Protein AF-A0AAD8XZ89-F1 (afdb_monomer)

Sequence (154 aa):
MDKQSDPETHATLNSYYFMTAIIGDVILDIVTQDGLLALFSFAFVFCWIRLNTGSWFLAFVGFFEIFFSIPVAWFLFTVVFQIKYFSTLNTLALFIVAAIGADDIFIFMDAYKQSQYHLDILTDLETRMSWVYRRTGTAMAITLPPHVPPSCVP

InterPro domains:
  IPR052081 Dispatched hedgehog regulator [PTHR45951] (18-143)
  IPR053958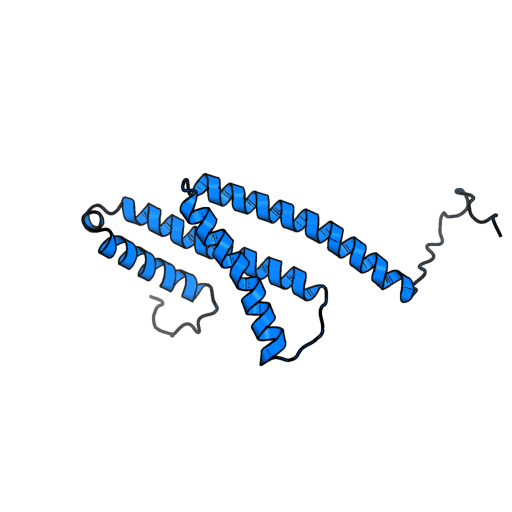 HMGCR/SNAP/NPC1-like, sterol-sensing domain [PF12349] (56-143)

Nearest PDB structures (foldseek):
  7rpk-assembly1_A  TM=8.593E-01  e=1.667E-02  Mus musculus
  8j7w-assembly1_A  TM=3.693E-01  e=1.654E+00  Homo sapiens
  5dzt-assembly1_A  TM=2.036E-01  e=6.249E+00  Enterococcus faecalis

Radius of gyration: 24.59 Å; Cα contacts (8 Å, |Δi|>4): 45; chains: 1; bounding box: 62×54×66 Å

Foldseek 3Di:
DPPPPDPPPPPDDDDDDDDPVVVVVVQVVVLVVVLVVLVVVLVVLLVVLCVVLVDPVLSVVLVVVLVVVVVVVVCCCCPPVVDPDDDSVVSVVSSVSNVLSSVLSSLLSVLLVVLVPPPVQPPDPVSSNVSSCVVSVVVNVVVPPDPDDPDDDD

Mean predicted aligned error: 12.84 Å

Solvent-accessible surface area (backbone atoms only — not comparable to full-atom values): 9412 Å² total; per-residue (Å²): 143,83,82,81,85,63,90,85,77,71,88,82,72,88,81,82,83,88,53,79,81,54,51,58,59,54,50,51,52,51,51,53,55,52,48,51,56,50,51,51,53,50,51,50,52,52,49,50,51,40,66,72,65,73,45,69,70,60,48,51,54,54,51,48,52,55,58,51,47,52,61,54,50,51,47,46,40,53,71,73,66,63,60,83,82,85,52,74,65,54,64,52,49,53,53,53,53,48,50,53,52,52,52,52,54,50,52,45,50,51,43,50,58,56,49,72,74,41,74,90,44,68,88,40,70,67,64,38,51,52,52,35,49,55,55,39,51,54,53,56,52,57,72,47,89,57,85,76,74,94,80,82,79,138

pLDDT: mean 74.43, std 10.96, range [42.62, 88.75]

Organism: NCBI:txid267567

Secondary structure (DSSP, 8-state):
------TTS-SS-------HHHHHHHHHHHHHHHHHHHHHHHHHHHHHHHHHH--HHHHHHHHHHHHHHHHHHHHIIIIIS------THHHHHHHHHHHHHHHHHHHHHHHHHHHTT-GGGTT-HHHHHHHHHHHHHHHHHHHS-----TT---

Structure (mmCIF, N/CA/C/O backbone):
data_AF-A0AAD8XZ89-F1
#
_entry.id   AF-A0AAD8XZ89-F1
#
loop_
_atom_site.group_PDB
_atom_site.id
_atom_site.type_symbol
_atom_site.label_atom_id
_atom_site.label_alt_id
_atom_site.label_comp_id
_atom_site.label_asym_id
_atom_site.label_entity_id
_atom_site.label_seq_id
_atom_site.pdbx_PDB_ins_code
_atom_site.Cartn_x
_atom_site.Cartn_y
_atom_site.Cartn_z
_atom_site.occupancy
_atom_site.B_iso_or_equiv
_atom_site.auth_seq_id
_atom_site.auth_comp_id
_atom_site.auth_asym_id
_atom_site.auth_atom_id
_atom_site.pdbx_PDB_model_num
ATOM 1 N N . MET A 1 1 ? -27.987 26.057 36.668 1.00 45.91 1 MET A N 1
ATOM 2 C CA . MET A 1 1 ? -26.672 25.603 37.179 1.00 45.91 1 MET A CA 1
ATOM 3 C C . MET A 1 1 ? -25.606 26.160 36.233 1.00 45.91 1 MET A C 1
ATOM 5 O O . MET A 1 1 ? -24.827 25.413 35.671 1.00 45.91 1 MET A O 1
ATOM 9 N N . ASP A 1 2 ? -25.605 27.488 36.049 1.00 45.91 2 ASP A N 1
ATOM 10 C CA . ASP A 1 2 ? -25.061 28.170 34.853 1.00 45.91 2 ASP A CA 1
ATOM 11 C C . ASP A 1 2 ? -24.025 29.251 35.201 1.00 45.91 2 ASP A C 1
ATOM 13 O O . ASP A 1 2 ? -23.867 30.230 34.483 1.00 45.91 2 ASP A O 1
ATOM 17 N N . LYS A 1 3 ? -23.352 29.130 36.351 1.00 42.62 3 LYS A N 1
ATOM 18 C CA . LYS A 1 3 ? -22.402 30.151 36.838 1.00 42.62 3 LYS A CA 1
ATOM 19 C C . LYS A 1 3 ? -20.946 29.682 36.893 1.00 42.62 3 LYS A C 1
ATOM 21 O O . LYS A 1 3 ? -20.161 30.235 37.648 1.00 42.62 3 LYS A O 1
ATOM 26 N N . GLN A 1 4 ? -20.583 28.664 36.115 1.00 56.94 4 GLN A N 1
ATOM 27 C CA . GLN A 1 4 ? -19.192 28.190 36.013 1.00 56.94 4 GLN A CA 1
ATOM 28 C C . GLN A 1 4 ? -18.499 28.580 34.700 1.00 56.94 4 GLN A C 1
ATOM 30 O O . GLN A 1 4 ? -17.388 28.134 34.450 1.00 56.94 4 GLN A O 1
ATOM 35 N N . SER A 1 5 ? -19.120 29.424 33.873 1.00 60.94 5 SER A N 1
ATOM 36 C CA . SER A 1 5 ? -18.571 29.880 32.589 1.00 60.94 5 SER A CA 1
ATOM 37 C C . SER A 1 5 ? -17.932 31.276 32.660 1.00 60.94 5 SER A C 1
ATOM 39 O O . SER A 1 5 ? -18.060 32.038 31.705 1.00 60.94 5 SER A O 1
ATOM 41 N N . ASP A 1 6 ? -17.291 31.635 33.780 1.00 50.00 6 ASP A N 1
ATOM 42 C CA . ASP A 1 6 ? -16.534 32.890 33.899 1.00 50.00 6 ASP A CA 1
ATOM 43 C C . ASP A 1 6 ? -15.027 32.635 33.668 1.00 50.00 6 ASP A C 1
ATOM 45 O O . ASP A 1 6 ? -14.413 31.857 34.405 1.00 50.00 6 ASP A O 1
ATOM 49 N N . PRO A 1 7 ? -14.405 33.262 32.650 1.00 58.75 7 PRO A N 1
ATOM 50 C CA . PRO A 1 7 ? -13.065 32.911 32.170 1.00 58.75 7 PRO A CA 1
ATOM 51 C C . PRO A 1 7 ? -11.897 33.385 33.057 1.00 58.75 7 PRO A C 1
ATOM 53 O O . PRO A 1 7 ? -10.756 33.024 32.781 1.00 58.75 7 PRO A O 1
ATOM 56 N N . GLU A 1 8 ? -12.135 34.150 34.129 1.00 56.41 8 GLU A N 1
ATOM 57 C CA . GLU A 1 8 ? -11.054 34.794 34.904 1.00 56.41 8 GLU A CA 1
ATOM 58 C C . GLU A 1 8 ? -10.623 34.064 36.196 1.00 56.41 8 GLU A C 1
ATOM 60 O O . GLU A 1 8 ? -9.703 34.514 36.874 1.00 56.41 8 GLU A O 1
ATOM 65 N N . THR A 1 9 ? -11.216 32.912 36.552 1.00 52.84 9 THR A N 1
ATOM 66 C CA . THR A 1 9 ? -10.913 32.219 37.837 1.00 52.84 9 THR A CA 1
ATOM 67 C C . THR A 1 9 ? -9.988 30.988 37.714 1.00 52.84 9 THR A C 1
ATOM 69 O O . THR A 1 9 ? -9.596 30.393 38.716 1.00 52.84 9 THR A O 1
ATOM 72 N N . HIS A 1 10 ? -9.554 30.596 36.513 1.00 54.41 10 HIS A N 1
ATOM 73 C CA . HIS A 1 10 ? -8.899 29.293 36.288 1.00 54.41 10 HIS A CA 1
ATOM 74 C C . HIS A 1 10 ? -7.372 29.351 36.092 1.00 54.41 10 HIS A C 1
ATOM 76 O O . HIS A 1 10 ? -6.833 28.693 35.207 1.00 54.41 10 HIS A O 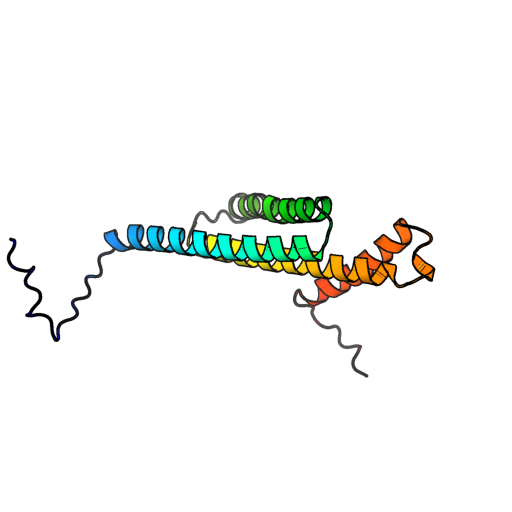1
ATOM 82 N N . ALA A 1 11 ? -6.642 30.097 36.926 1.00 60.78 11 ALA A N 1
ATOM 83 C CA . ALA A 1 11 ? -5.180 30.162 36.808 1.00 60.78 11 ALA A CA 1
ATOM 84 C C . ALA A 1 11 ? -4.431 28.905 37.315 1.00 60.78 11 ALA A C 1
ATOM 86 O O . ALA A 1 11 ? -3.253 28.760 37.003 1.00 60.78 11 ALA A O 1
ATOM 87 N N . THR A 1 12 ? -5.044 27.992 38.088 1.00 61.78 12 THR A N 1
ATOM 88 C CA . THR A 1 12 ? -4.265 26.915 38.754 1.00 61.78 12 THR A CA 1
ATOM 89 C C . THR A 1 12 ? -4.960 25.568 38.992 1.00 61.78 12 THR A C 1
ATOM 91 O O . THR A 1 12 ? -4.346 24.691 39.600 1.00 61.78 12 THR A O 1
ATOM 94 N N . LEU A 1 13 ? -6.188 25.329 38.515 1.00 65.88 13 LEU A N 1
ATOM 95 C CA . LEU A 1 13 ? -6.832 24.014 38.670 1.00 65.88 13 LEU A CA 1
ATOM 96 C C . LEU A 1 13 ? -7.224 23.404 37.328 1.00 65.88 13 LEU A C 1
ATOM 98 O O . LEU A 1 13 ? -8.255 23.727 36.747 1.00 65.88 13 LEU A O 1
ATOM 102 N N . ASN A 1 14 ? -6.379 22.478 36.876 1.00 68.62 14 ASN A N 1
ATOM 103 C CA . ASN A 1 14 ? -6.643 21.599 35.748 1.00 68.62 14 ASN A CA 1
ATOM 104 C C . ASN A 1 14 ? -7.451 20.393 36.261 1.00 68.62 14 ASN A C 1
ATOM 106 O O . ASN A 1 14 ? -6.899 19.487 36.889 1.00 68.62 14 ASN A O 1
ATOM 110 N N . SER A 1 15 ? -8.773 20.410 36.075 1.00 66.81 15 SER A N 1
ATOM 111 C CA . SER A 1 15 ? -9.656 19.310 36.476 1.00 66.81 15 SER A CA 1
ATOM 112 C C . SER A 1 15 ? -9.811 18.313 35.329 1.00 66.81 15 SER A C 1
ATOM 114 O O . SER A 1 15 ? -10.548 18.566 34.376 1.00 66.81 15 SER A O 1
ATOM 116 N N . TYR A 1 16 ? -9.136 17.171 35.426 1.00 69.81 16 TYR A N 1
ATOM 117 C CA . TYR A 1 16 ? -9.265 16.085 34.458 1.00 69.81 16 TYR A CA 1
ATOM 118 C C . TYR A 1 16 ? -10.456 15.194 34.829 1.00 69.81 16 TYR A C 1
ATOM 120 O O . TYR A 1 16 ? -10.406 14.449 35.806 1.00 69.81 16 TYR A O 1
ATOM 128 N N . TYR A 1 17 ? -11.539 15.272 34.054 1.00 69.38 17 TYR A N 1
ATOM 129 C CA . TYR A 1 17 ? -12.674 14.354 34.164 1.00 69.38 17 TYR A CA 1
ATOM 130 C C . TYR A 1 17 ? -12.414 13.121 33.291 1.00 69.38 17 TYR A C 1
ATOM 132 O O . TYR A 1 17 ? -12.399 13.216 32.067 1.00 69.38 17 TYR A O 1
ATOM 140 N N . PHE A 1 18 ? -12.203 11.960 33.917 1.00 68.44 18 PHE A N 1
ATOM 141 C CA . PHE A 1 18 ? -12.000 10.687 33.221 1.00 68.44 18 PHE A CA 1
ATOM 142 C C . PHE A 1 18 ? -13.277 9.847 33.311 1.00 68.44 18 PHE A C 1
ATOM 144 O O . PHE A 1 18 ? -13.559 9.229 34.336 1.00 68.44 18 PHE A O 1
ATOM 151 N N . MET A 1 19 ? -14.077 9.865 32.245 1.00 72.38 19 MET A N 1
ATOM 152 C CA . MET A 1 19 ? -15.351 9.150 32.161 1.00 72.38 19 MET A CA 1
ATOM 153 C C . MET A 1 19 ? -15.278 8.126 31.024 1.00 72.38 19 MET A C 1
ATOM 155 O O . MET A 1 19 ? -15.082 8.497 29.868 1.00 72.38 19 MET A O 1
ATOM 159 N N . THR A 1 20 ? -15.472 6.839 31.327 1.00 74.06 20 THR A N 1
ATOM 160 C CA . THR A 1 20 ? -15.367 5.741 30.343 1.00 74.06 20 THR A CA 1
ATOM 161 C C . THR A 1 20 ? -16.315 5.898 29.149 1.00 74.06 20 THR A C 1
ATOM 163 O O . THR A 1 20 ? -15.974 5.482 28.049 1.00 74.06 20 THR A O 1
ATOM 166 N N . ALA A 1 21 ? -17.469 6.545 29.336 1.00 75.12 21 ALA A N 1
ATOM 167 C CA . ALA A 1 21 ? -18.441 6.779 28.267 1.00 75.12 21 ALA A CA 1
ATOM 168 C C . ALA A 1 21 ? -17.954 7.770 27.188 1.00 75.12 21 ALA A C 1
ATOM 170 O O . ALA A 1 21 ? -18.340 7.633 26.037 1.00 75.12 21 ALA A O 1
ATOM 171 N N . ILE A 1 22 ? -17.085 8.729 27.535 1.00 75.38 22 ILE A N 1
ATOM 172 C CA . ILE A 1 22 ? -16.575 9.763 26.608 1.00 75.38 22 ILE A CA 1
ATOM 173 C C . ILE A 1 22 ? -15.370 9.248 25.803 1.00 75.38 22 ILE A C 1
ATOM 175 O O . ILE A 1 22 ? -15.117 9.689 24.687 1.00 75.38 22 ILE A O 1
ATOM 179 N N . ILE A 1 23 ? -14.638 8.271 26.344 1.00 80.31 23 ILE A N 1
ATOM 180 C CA . ILE A 1 23 ? -13.436 7.705 25.718 1.00 80.31 23 ILE A CA 1
ATOM 181 C C . ILE A 1 23 ? -13.7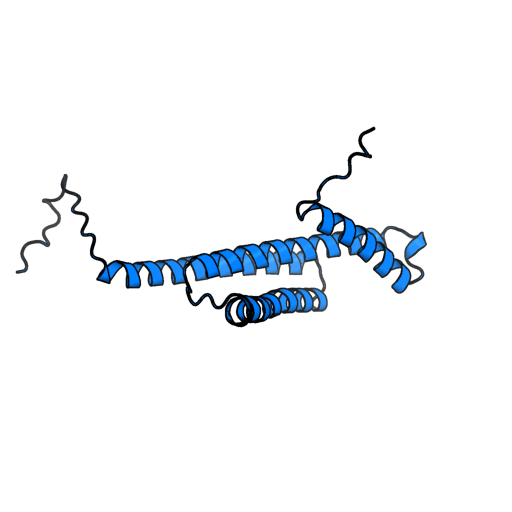31 7.049 24.365 1.00 80.31 23 ILE A C 1
ATOM 183 O O . ILE A 1 23 ? -12.897 7.138 23.471 1.00 80.31 23 ILE A O 1
ATOM 187 N N . GLY A 1 24 ? -14.901 6.425 24.192 1.00 79.00 24 GLY A N 1
ATOM 188 C CA . GLY A 1 24 ? -15.285 5.805 22.920 1.00 79.00 24 GLY A CA 1
ATOM 189 C C . GLY A 1 24 ? -15.415 6.820 21.784 1.00 79.00 24 GLY A C 1
ATOM 190 O O . GLY A 1 24 ? -14.776 6.652 20.748 1.00 79.00 24 GLY A O 1
ATOM 191 N N . ASP A 1 25 ? -16.179 7.892 22.008 1.00 81.31 25 ASP A N 1
ATOM 192 C CA . ASP A 1 25 ? -16.397 8.947 21.010 1.00 81.31 25 ASP A CA 1
ATOM 193 C C . ASP A 1 25 ? -15.104 9.713 20.709 1.00 81.31 25 ASP A C 1
ATOM 195 O O . ASP A 1 25 ? -14.793 9.959 19.547 1.00 81.31 25 ASP A O 1
ATOM 199 N N . VAL A 1 26 ? -14.296 10.007 21.735 1.00 82.44 26 VAL A N 1
ATOM 200 C CA . VAL A 1 26 ? -12.994 10.674 21.562 1.00 82.44 26 VAL A CA 1
ATOM 201 C C . VAL A 1 26 ? -12.011 9.800 20.778 1.00 82.44 26 VAL A C 1
ATOM 203 O O . VAL A 1 26 ? -11.321 10.305 19.898 1.00 82.44 26 VAL A O 1
ATOM 206 N N . ILE A 1 27 ? -11.943 8.489 21.045 1.00 80.88 27 ILE A N 1
ATOM 207 C CA . ILE A 1 27 ? -11.082 7.579 20.271 1.00 80.88 27 ILE A CA 1
ATOM 208 C C . ILE A 1 27 ? -11.541 7.514 18.815 1.00 80.88 27 ILE A C 1
ATOM 210 O O . ILE A 1 27 ? -10.701 7.506 17.920 1.00 80.88 27 ILE A O 1
ATOM 214 N N . LEU A 1 28 ? -12.848 7.455 18.566 1.00 80.38 28 LEU A N 1
ATOM 215 C CA . LEU A 1 28 ? -13.377 7.355 17.209 1.00 80.38 28 LEU A CA 1
ATOM 216 C C . LEU A 1 28 ? -13.080 8.633 16.409 1.00 80.38 28 LEU A C 1
ATOM 218 O O . LEU A 1 28 ? -12.631 8.541 15.267 1.00 80.38 28 LEU A O 1
ATOM 222 N N . ASP A 1 29 ? -13.221 9.801 17.036 1.00 83.31 29 ASP A N 1
ATOM 223 C CA . ASP A 1 29 ? -12.876 11.095 16.440 1.00 83.31 29 ASP A CA 1
ATOM 224 C C . ASP A 1 29 ? -11.375 11.178 16.100 1.00 83.31 29 ASP A C 1
ATOM 226 O O . ASP A 1 29 ? -11.013 11.417 14.944 1.00 83.31 29 ASP A O 1
ATOM 230 N N . ILE A 1 30 ? -10.498 10.815 17.049 1.00 82.31 30 ILE A N 1
ATOM 231 C CA . ILE A 1 30 ? -9.040 10.736 16.835 1.00 82.31 30 ILE A CA 1
ATOM 232 C C . ILE A 1 30 ? -8.704 9.779 15.682 1.00 82.31 30 ILE A C 1
ATOM 234 O O . ILE A 1 30 ? -7.945 10.132 14.782 1.00 82.31 30 ILE A O 1
ATOM 238 N N . VAL A 1 31 ? -9.303 8.583 15.657 1.00 81.38 31 VAL A N 1
ATOM 239 C CA . VAL A 1 31 ? -9.050 7.578 14.611 1.00 81.38 31 VAL A CA 1
ATOM 240 C C . VAL A 1 31 ? -9.458 8.082 13.227 1.00 81.38 31 VAL A C 1
ATOM 242 O O . VAL A 1 31 ? -8.752 7.810 12.255 1.00 81.38 31 VAL A O 1
ATOM 245 N N . THR A 1 32 ? -10.571 8.807 13.103 1.00 80.69 32 THR A N 1
ATOM 246 C CA . THR A 1 32 ? -11.000 9.342 11.800 1.00 80.69 32 THR A CA 1
ATOM 247 C C . THR A 1 32 ? -10.106 10.479 11.318 1.00 80.69 32 THR A C 1
ATOM 249 O O . THR A 1 32 ? -9.739 10.507 10.139 1.00 80.69 32 THR A O 1
ATOM 252 N N . GLN A 1 33 ? -9.703 11.373 12.221 1.00 83.12 33 GLN A N 1
ATOM 253 C CA . GLN A 1 33 ? -8.841 12.501 11.891 1.00 83.12 33 GLN A CA 1
ATOM 254 C C . GLN A 1 33 ? -7.424 12.034 11.521 1.00 83.12 33 GLN A C 1
ATOM 256 O O . GLN A 1 33 ? -6.902 12.421 10.470 1.00 83.12 33 GLN A O 1
ATOM 261 N N . ASP A 1 34 ? -6.837 11.139 12.318 1.00 82.19 34 ASP A N 1
ATOM 262 C CA . ASP A 1 34 ? -5.525 10.547 12.036 1.00 82.19 34 ASP A CA 1
ATOM 263 C C . ASP A 1 34 ? -5.571 9.663 10.786 1.00 82.19 34 ASP A C 1
ATOM 265 O O . ASP A 1 34 ? -4.648 9.684 9.969 1.00 82.19 34 ASP A O 1
ATOM 269 N N . GLY A 1 35 ? -6.674 8.934 10.584 1.00 81.19 35 GLY A N 1
ATOM 270 C CA . GLY A 1 35 ? -6.901 8.122 9.393 1.00 81.19 35 GLY A CA 1
ATOM 271 C C . GLY A 1 35 ? -6.908 8.951 8.107 1.00 81.19 35 GLY A C 1
ATOM 272 O O . GLY A 1 35 ? -6.288 8.551 7.121 1.00 81.19 35 GLY A O 1
ATOM 273 N N . LEU A 1 36 ? -7.547 10.126 8.112 1.00 81.62 36 LEU A N 1
ATOM 274 C CA . LEU A 1 36 ? -7.575 11.023 6.953 1.00 81.62 36 LEU A CA 1
ATOM 275 C C . LEU A 1 36 ? -6.181 11.586 6.633 1.00 81.62 36 LEU A C 1
ATOM 277 O O . LEU A 1 36 ? -5.756 11.570 5.475 1.00 81.62 36 LEU A O 1
ATOM 281 N N . LEU A 1 37 ? -5.458 12.057 7.654 1.00 81.88 37 LEU A N 1
ATOM 282 C CA . LEU A 1 37 ? -4.100 12.590 7.502 1.00 81.88 37 LEU A CA 1
ATOM 283 C C . LEU A 1 37 ? -3.123 11.510 7.012 1.00 81.88 37 LEU A C 1
ATOM 285 O O . LEU A 1 37 ? -2.300 11.764 6.127 1.00 81.88 37 LEU A O 1
ATOM 289 N N . ALA A 1 38 ? -3.250 10.287 7.530 1.00 77.94 38 ALA A N 1
ATOM 290 C CA . ALA A 1 38 ? -2.453 9.143 7.103 1.00 77.94 38 ALA A CA 1
ATOM 291 C C . ALA A 1 38 ? -2.745 8.748 5.648 1.00 77.94 38 ALA A C 1
ATOM 293 O O . ALA A 1 38 ? -1.814 8.514 4.874 1.00 77.94 38 ALA A O 1
ATOM 294 N N . LEU A 1 39 ? -4.019 8.724 5.248 1.00 80.69 39 LEU A N 1
ATOM 295 C CA . LEU A 1 39 ? -4.422 8.402 3.878 1.00 80.69 39 LEU A CA 1
ATOM 296 C C . LEU A 1 39 ? -3.906 9.446 2.881 1.00 80.69 39 LEU A C 1
ATOM 298 O O . LEU A 1 39 ? -3.467 9.093 1.786 1.00 80.69 39 LEU A O 1
ATOM 302 N N . PHE A 1 40 ? -3.879 10.719 3.279 1.00 83.75 40 PHE A N 1
ATOM 303 C CA . PHE A 1 40 ? -3.292 11.788 2.477 1.00 83.75 40 PHE A CA 1
ATOM 304 C C . PHE A 1 40 ? -1.778 11.607 2.281 1.00 83.75 40 PHE A C 1
ATOM 306 O O . PHE A 1 40 ? -1.285 11.724 1.158 1.00 83.75 40 PHE A O 1
ATOM 313 N N . SER A 1 41 ? -1.047 11.254 3.344 1.00 81.69 41 SER A N 1
ATOM 314 C CA . SER A 1 41 ? 0.386 10.930 3.265 1.00 81.69 41 SER A CA 1
ATOM 315 C C . SER A 1 41 ? 0.647 9.749 2.322 1.00 81.69 41 SER A C 1
ATOM 317 O O . SER A 1 41 ? 1.486 9.831 1.422 1.00 81.69 41 SER A O 1
ATOM 319 N N . PHE A 1 42 ? -0.148 8.684 2.446 1.00 75.75 42 PHE A N 1
ATOM 320 C CA . PHE A 1 42 ? -0.065 7.520 1.566 1.00 75.75 42 PHE A CA 1
ATOM 321 C C . PHE A 1 42 ? -0.320 7.867 0.101 1.00 75.75 42 PHE A C 1
ATOM 323 O O . PHE A 1 42 ? 0.437 7.452 -0.775 1.00 75.75 42 PHE A O 1
ATOM 330 N N . ALA A 1 43 ? -1.358 8.657 -0.176 1.00 80.56 43 ALA A N 1
ATOM 331 C CA . ALA A 1 43 ? -1.675 9.097 -1.529 1.00 80.56 43 ALA A CA 1
ATOM 332 C C . ALA A 1 43 ? -0.554 9.960 -2.128 1.00 80.56 43 ALA A C 1
ATOM 334 O O . ALA A 1 43 ? -0.254 9.842 -3.318 1.00 80.56 43 ALA A O 1
ATOM 335 N N . PHE A 1 44 ? 0.095 10.796 -1.314 1.00 82.31 44 PHE A N 1
ATOM 336 C CA . PHE A 1 44 ? 1.227 11.608 -1.746 1.00 82.31 44 PHE A CA 1
ATOM 337 C C . PHE A 1 44 ? 2.437 10.744 -2.123 1.00 82.31 44 PHE A C 1
ATOM 339 O O . PHE A 1 44 ? 2.981 10.907 -3.219 1.00 82.31 44 PHE A O 1
ATOM 346 N N . VAL A 1 45 ? 2.807 9.777 -1.275 1.00 77.75 45 VAL A N 1
ATOM 347 C CA . VAL A 1 45 ? 3.880 8.814 -1.578 1.00 77.75 45 VAL A CA 1
ATOM 348 C C . VAL A 1 45 ? 3.527 8.005 -2.822 1.00 77.75 45 VAL A C 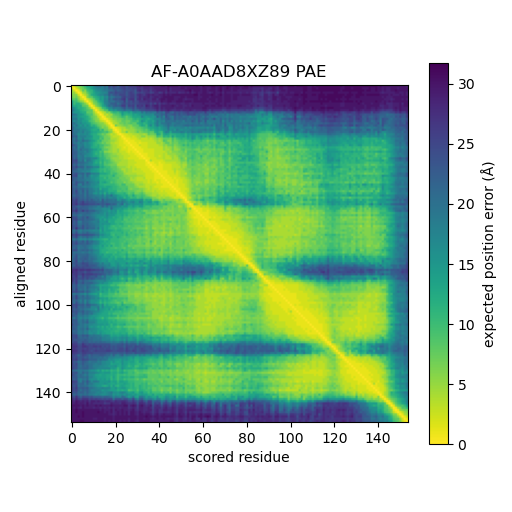1
ATOM 350 O O . VAL A 1 45 ? 4.337 7.937 -3.740 1.00 77.75 45 VAL A O 1
ATOM 353 N N . PHE A 1 46 ? 2.302 7.481 -2.918 1.00 72.38 46 PHE A N 1
ATOM 354 C CA . PHE A 1 46 ? 1.814 6.743 -4.086 1.00 72.38 46 PHE A CA 1
ATOM 355 C C . PHE A 1 46 ? 1.915 7.565 -5.381 1.00 72.38 46 PHE A C 1
ATOM 357 O O . PHE A 1 46 ? 2.393 7.085 -6.413 1.00 72.38 46 PHE A O 1
ATOM 364 N N . CYS A 1 47 ? 1.522 8.839 -5.326 1.00 75.62 47 CYS A N 1
ATOM 365 C CA . CYS A 1 47 ? 1.658 9.765 -6.444 1.00 75.62 47 CYS A CA 1
ATOM 366 C C . CYS A 1 47 ? 3.134 9.989 -6.815 1.00 75.62 47 CYS A C 1
ATOM 368 O O . CYS A 1 47 ? 3.471 10.015 -8.000 1.00 75.62 47 CYS A O 1
ATOM 370 N N . TRP A 1 48 ? 4.028 10.067 -5.827 1.00 74.81 48 TRP A N 1
ATOM 371 C CA . TRP A 1 48 ? 5.472 10.149 -6.047 1.00 74.81 48 TRP A CA 1
ATOM 372 C C . TRP A 1 48 ? 6.036 8.885 -6.721 1.00 74.81 48 TRP A C 1
ATOM 374 O O . TRP A 1 48 ? 6.781 8.999 -7.697 1.00 74.81 48 TRP A O 1
ATOM 384 N N . ILE A 1 49 ? 5.614 7.682 -6.298 1.00 69.38 49 ILE A N 1
ATOM 385 C CA . ILE A 1 49 ? 5.966 6.404 -6.958 1.00 69.38 49 ILE A CA 1
ATOM 386 C C . ILE A 1 49 ? 5.519 6.421 -8.416 1.00 69.38 49 ILE A C 1
ATOM 388 O O . ILE A 1 49 ? 6.275 6.048 -9.315 1.00 69.38 49 ILE A O 1
ATOM 392 N N . ARG A 1 50 ? 4.285 6.874 -8.658 1.00 70.06 50 ARG A N 1
ATOM 393 C CA . ARG A 1 50 ? 3.688 6.969 -9.991 1.00 70.06 50 ARG A CA 1
ATOM 394 C C . ARG A 1 50 ? 4.483 7.919 -10.887 1.00 70.06 50 ARG A C 1
ATOM 396 O O . ARG A 1 50 ? 4.773 7.561 -12.030 1.00 70.06 50 ARG A O 1
ATOM 403 N N . LEU A 1 51 ? 4.864 9.091 -10.377 1.00 70.75 51 LEU A N 1
ATOM 404 C CA . LEU A 1 51 ? 5.714 10.039 -11.104 1.00 70.75 51 LEU A CA 1
ATOM 405 C C . LEU A 1 51 ? 7.093 9.441 -11.410 1.00 70.75 51 LEU A C 1
ATOM 407 O O . LEU A 1 51 ? 7.592 9.617 -12.518 1.00 70.75 51 LEU A O 1
ATOM 411 N N . ASN A 1 52 ? 7.677 8.685 -10.477 1.00 66.69 52 ASN A N 1
ATOM 412 C CA . ASN A 1 52 ? 8.986 8.070 -10.676 1.00 66.69 52 ASN A CA 1
ATOM 413 C C . ASN A 1 52 ? 8.931 6.852 -11.625 1.00 66.69 52 ASN A C 1
ATOM 415 O O . ASN A 1 52 ? 9.852 6.627 -12.403 1.00 66.69 52 ASN A O 1
ATOM 419 N N . THR A 1 53 ? 7.855 6.064 -11.612 1.00 68.88 53 THR A N 1
ATOM 420 C CA . THR A 1 53 ? 7.699 4.830 -12.410 1.00 68.88 53 THR A CA 1
ATOM 421 C C . THR A 1 53 ? 7.330 5.104 -13.871 1.00 68.88 53 THR A C 1
ATOM 423 O O . THR A 1 53 ? 7.738 4.352 -14.755 1.00 68.88 53 THR A O 1
ATOM 426 N N . GLY A 1 54 ? 6.583 6.177 -14.153 1.00 68.62 54 GLY A N 1
ATOM 427 C CA . GLY A 1 54 ? 6.253 6.609 -15.519 1.00 68.62 54 GLY A CA 1
ATOM 428 C C . GLY A 1 54 ? 5.229 5.739 -16.270 1.00 68.62 54 GLY A C 1
ATOM 429 O O . GLY A 1 54 ? 4.849 6.088 -17.384 1.00 68.62 54 GLY A O 1
ATOM 430 N N . SER A 1 55 ? 4.740 4.642 -15.675 1.00 73.88 55 SER A N 1
ATOM 431 C CA . SER A 1 55 ? 3.733 3.746 -16.265 1.00 73.88 55 SER A CA 1
ATOM 432 C C . SER A 1 55 ? 2.501 3.607 -15.369 1.00 73.88 55 SER A C 1
ATOM 434 O O . SER A 1 55 ? 2.600 3.220 -14.206 1.00 73.88 55 SER A O 1
ATOM 436 N N . TRP A 1 56 ? 1.321 3.889 -15.931 1.00 70.00 56 TRP A N 1
ATOM 437 C CA . TRP A 1 56 ? 0.034 3.770 -15.236 1.00 70.00 56 TRP A CA 1
ATOM 438 C C . TRP A 1 56 ? -0.355 2.322 -14.938 1.00 70.00 56 TRP A C 1
ATOM 440 O O . TRP A 1 56 ? -0.945 2.057 -13.896 1.00 70.00 56 TRP A O 1
ATOM 450 N N . PHE A 1 57 ? -0.011 1.384 -15.825 1.00 77.31 57 PHE A N 1
ATOM 451 C CA . PHE A 1 57 ? -0.368 -0.025 -15.656 1.00 77.31 57 PHE A CA 1
ATOM 452 C C . PHE A 1 57 ? 0.251 -0.612 -14.384 1.00 77.31 57 PHE A C 1
ATOM 454 O O . PHE A 1 57 ? -0.437 -1.255 -13.598 1.00 77.31 57 PHE A O 1
ATOM 461 N N . LEU A 1 58 ? 1.527 -0.315 -14.135 1.00 74.88 58 LEU A N 1
ATOM 462 C CA . LEU A 1 58 ? 2.215 -0.817 -12.951 1.00 74.88 58 LEU A CA 1
ATOM 463 C C . LEU A 1 58 ? 1.714 -0.192 -11.650 1.00 74.88 58 LEU A C 1
ATOM 465 O O . LEU A 1 58 ? 1.615 -0.883 -10.642 1.00 74.88 58 LEU A O 1
ATOM 469 N N . ALA A 1 59 ? 1.345 1.091 -11.684 1.00 76.06 59 ALA A N 1
ATOM 470 C CA . ALA A 1 59 ? 0.725 1.747 -10.540 1.00 76.06 59 ALA A CA 1
ATOM 471 C C . ALA A 1 59 ? -0.619 1.088 -10.177 1.00 76.06 59 ALA A C 1
ATOM 473 O O . ALA A 1 59 ? -0.894 0.870 -9.000 1.00 76.06 59 ALA A O 1
ATOM 474 N N . PHE A 1 60 ? -1.433 0.715 -11.173 1.00 81.12 60 PHE A N 1
ATOM 475 C CA . PHE A 1 60 ? -2.676 -0.021 -10.927 1.00 81.12 60 PHE A CA 1
ATOM 476 C C . PHE A 1 60 ? -2.422 -1.407 -10.336 1.00 81.12 60 PHE A C 1
ATOM 478 O O . PHE A 1 60 ? -3.090 -1.766 -9.372 1.00 81.12 60 PHE A O 1
ATOM 485 N N . VAL A 1 61 ? -1.457 -2.168 -10.863 1.00 82.44 61 VAL A N 1
ATOM 486 C CA . VAL A 1 61 ? -1.114 -3.498 -10.326 1.00 82.44 61 VAL A CA 1
ATOM 487 C C . VAL A 1 61 ? -0.687 -3.410 -8.857 1.00 82.44 61 VAL A C 1
ATOM 489 O O . VAL A 1 61 ? -1.221 -4.153 -8.038 1.00 82.44 61 VAL A O 1
ATOM 492 N N . GLY A 1 62 ? 0.176 -2.455 -8.502 1.00 77.25 62 GLY A N 1
ATOM 493 C CA . GLY A 1 62 ? 0.586 -2.240 -7.109 1.00 77.25 62 GLY A CA 1
ATOM 494 C C . GLY A 1 62 ? -0.555 -1.774 -6.196 1.00 77.25 62 GLY A C 1
ATOM 495 O O . GLY A 1 62 ? -0.663 -2.197 -5.048 1.00 77.25 62 GLY A O 1
ATOM 496 N N . PHE A 1 63 ? -1.474 -0.950 -6.710 1.00 79.44 63 PHE A N 1
ATOM 497 C CA . PHE A 1 63 ? -2.675 -0.575 -5.960 1.00 79.44 63 PHE A CA 1
ATOM 498 C C . PHE A 1 63 ? -3.592 -1.780 -5.707 1.00 79.44 63 PHE A C 1
ATOM 500 O O . PHE A 1 63 ? -4.113 -1.940 -4.604 1.00 79.44 63 PHE A O 1
ATOM 507 N N . PHE A 1 64 ? -3.769 -2.651 -6.707 1.00 84.75 64 PHE A N 1
ATOM 508 C CA . PHE A 1 64 ? -4.535 -3.887 -6.552 1.00 84.75 64 PHE A CA 1
ATOM 509 C C . PHE A 1 64 ? -3.887 -4.846 -5.554 1.00 84.75 64 PHE A C 1
ATOM 511 O O . PHE A 1 64 ? -4.611 -5.460 -4.778 1.00 84.75 64 PHE A O 1
ATOM 518 N N . GLU A 1 65 ? -2.560 -4.951 -5.531 1.00 84.50 65 GLU A N 1
ATOM 519 C CA . GLU A 1 65 ? -1.830 -5.763 -4.552 1.00 84.50 65 GLU A CA 1
ATOM 520 C C . GLU A 1 65 ? -2.149 -5.339 -3.110 1.00 84.50 65 GLU A C 1
ATOM 522 O O . GLU A 1 65 ? -2.602 -6.157 -2.304 1.00 84.50 65 GLU A O 1
ATOM 527 N N . ILE A 1 66 ? -2.016 -4.043 -2.805 1.00 81.81 66 ILE A N 1
ATOM 528 C CA . ILE A 1 66 ? -2.345 -3.501 -1.478 1.00 81.81 66 ILE A CA 1
ATOM 529 C C . ILE A 1 66 ? -3.837 -3.703 -1.176 1.00 81.81 66 ILE A C 1
ATOM 531 O O . ILE A 1 66 ? -4.200 -4.129 -0.078 1.00 81.81 66 ILE A O 1
ATOM 535 N N . PHE A 1 67 ? -4.712 -3.451 -2.154 1.00 84.81 67 PHE A N 1
ATOM 536 C CA . PHE A 1 67 ? -6.157 -3.595 -1.985 1.00 84.81 67 PHE A CA 1
ATOM 537 C C . PHE A 1 67 ? -6.580 -5.040 -1.696 1.00 84.81 67 PHE A C 1
ATOM 539 O O . PHE A 1 67 ? -7.450 -5.251 -0.854 1.00 84.81 67 PHE A O 1
ATOM 546 N N . PHE A 1 68 ? -5.963 -6.034 -2.343 1.00 84.81 68 PHE A N 1
ATOM 547 C CA . PHE A 1 68 ? -6.234 -7.455 -2.099 1.00 84.81 68 PHE A CA 1
ATOM 548 C C . PHE A 1 68 ? -5.623 -7.972 -0.791 1.00 84.81 68 PHE A C 1
ATOM 550 O O . PHE A 1 68 ? -6.156 -8.924 -0.218 1.00 84.81 68 PHE A O 1
ATOM 557 N N . SER A 1 69 ? -4.579 -7.329 -0.265 1.00 83.38 69 SER A N 1
ATOM 558 C CA . SER A 1 69 ? -4.009 -7.683 1.040 1.00 83.38 69 SER A CA 1
ATOM 559 C C . SER A 1 69 ? -5.021 -7.511 2.186 1.00 83.38 69 SER A C 1
ATOM 561 O O . SER A 1 69 ? -5.103 -8.353 3.078 1.00 83.38 69 SER A O 1
ATOM 563 N N . ILE A 1 70 ? -5.885 -6.489 2.120 1.00 81.75 70 ILE A N 1
ATOM 564 C CA . ILE A 1 70 ? -6.906 -6.194 3.145 1.00 81.75 70 ILE A CA 1
ATOM 565 C C . ILE A 1 70 ? -7.938 -7.329 3.322 1.00 81.75 70 ILE A C 1
ATOM 567 O O . ILE A 1 70 ? -8.086 -7.824 4.444 1.00 81.75 70 ILE A O 1
ATOM 571 N N . PRO A 1 71 ? -8.669 -7.780 2.279 1.00 83.38 71 PRO A N 1
ATOM 572 C CA . PRO A 1 71 ? -9.636 -8.864 2.415 1.00 83.38 71 PRO A CA 1
ATOM 573 C C . PRO A 1 71 ? -8.964 -10.200 2.740 1.00 83.38 71 PRO A C 1
ATOM 575 O O . PRO A 1 71 ? -9.541 -10.993 3.481 1.00 83.38 71 PRO A O 1
ATOM 578 N N . VAL A 1 72 ? -7.745 -10.446 2.243 1.00 85.19 72 VAL A N 1
ATOM 579 C CA . VAL A 1 72 ? -6.982 -11.658 2.575 1.00 85.19 72 VAL A CA 1
ATOM 580 C C . VAL A 1 72 ? -6.602 -11.665 4.057 1.00 85.19 72 VAL A C 1
ATOM 582 O O . VAL A 1 72 ? -6.836 -12.662 4.742 1.00 85.19 72 VAL A O 1
ATOM 585 N N . ALA A 1 73 ? -6.099 -10.547 4.586 1.00 82.06 73 ALA A N 1
ATOM 586 C CA . ALA A 1 73 ? -5.802 -10.400 6.007 1.00 82.06 73 ALA A CA 1
ATOM 587 C C . ALA A 1 73 ? -7.070 -10.572 6.853 1.00 82.06 73 ALA A C 1
ATOM 589 O O . ALA A 1 73 ? -7.077 -11.366 7.794 1.00 82.06 73 ALA A O 1
ATOM 590 N N . TRP A 1 74 ? -8.172 -9.907 6.486 1.00 79.94 74 TRP A N 1
ATOM 591 C CA . TRP A 1 74 ? -9.460 -10.058 7.170 1.00 79.94 74 TRP A CA 1
ATOM 592 C C . TRP A 1 74 ? -9.915 -11.519 7.205 1.00 79.94 74 TRP A C 1
ATOM 594 O O . TRP A 1 74 ? -10.333 -12.020 8.254 1.00 79.94 74 TRP A O 1
ATOM 604 N N . PHE A 1 75 ? -9.836 -12.216 6.072 1.00 83.50 75 PHE A N 1
ATOM 605 C CA . PHE A 1 75 ? -10.213 -13.621 5.973 1.00 83.50 75 PHE A CA 1
ATOM 606 C C . PHE A 1 75 ? -9.367 -14.490 6.909 1.00 83.50 75 PHE A C 1
ATOM 608 O O . PHE A 1 75 ? -9.918 -15.280 7.671 1.00 83.50 75 PHE A O 1
ATOM 615 N N . LEU A 1 76 ? -8.048 -14.296 6.938 1.00 82.94 76 LEU A N 1
ATOM 616 C CA . LEU A 1 76 ? -7.162 -15.035 7.842 1.00 82.94 76 LEU A CA 1
ATOM 617 C C . LEU A 1 76 ? -7.464 -14.740 9.318 1.00 82.94 76 LEU A C 1
ATOM 619 O O . LEU A 1 76 ? -7.584 -15.669 10.120 1.00 82.94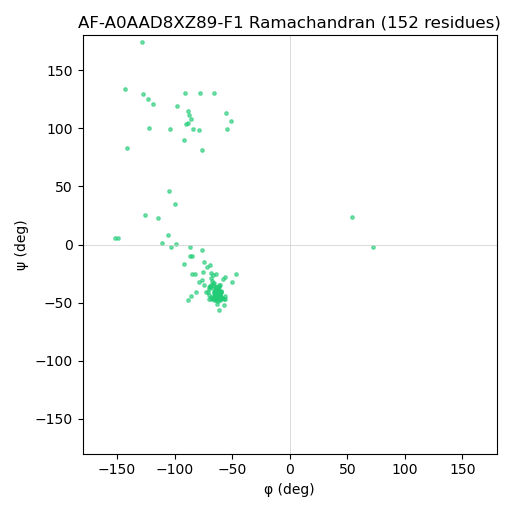 76 LEU A O 1
ATOM 623 N N . PHE A 1 77 ? -7.656 -13.474 9.687 1.00 78.00 77 PHE A N 1
ATOM 624 C CA . PHE A 1 77 ? -7.960 -13.097 11.070 1.00 78.00 77 PHE A CA 1
ATOM 625 C C . PHE A 1 77 ? -9.297 -13.662 11.557 1.00 78.00 77 PHE A C 1
ATOM 627 O O . PHE A 1 77 ? -9.393 -14.160 12.682 1.00 78.00 77 PHE A O 1
ATOM 634 N N . THR A 1 78 ? -10.327 -13.615 10.713 1.00 77.06 78 THR A N 1
ATOM 635 C CA . THR A 1 78 ? -11.677 -14.053 11.091 1.00 77.06 78 THR A CA 1
ATOM 636 C C . THR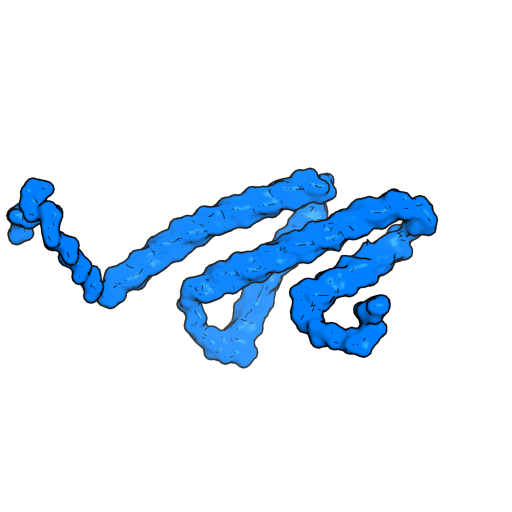 A 1 78 ? -11.860 -15.565 11.006 1.00 77.06 78 THR A C 1
ATOM 638 O O . THR A 1 78 ? -12.460 -16.153 11.909 1.00 77.06 78 THR A O 1
ATOM 641 N N . VAL A 1 79 ? -11.331 -16.217 9.969 1.00 80.69 79 VAL A N 1
ATOM 642 C CA . VAL A 1 79 ? -11.533 -17.655 9.737 1.00 80.69 79 VAL A CA 1
ATOM 643 C C . VAL A 1 79 ? -10.518 -18.505 10.493 1.00 80.69 79 VAL A C 1
ATOM 645 O O . VAL A 1 79 ? -10.912 -19.490 11.110 1.00 80.69 79 VAL A O 1
ATOM 648 N N . VAL A 1 80 ? -9.234 -18.132 10.483 1.00 80.56 80 VAL A N 1
ATOM 649 C CA . VAL A 1 80 ? -8.166 -18.962 11.070 1.00 80.56 80 VAL A CA 1
ATOM 650 C C . VAL A 1 80 ? -7.968 -18.650 12.550 1.00 80.56 80 VAL A C 1
ATOM 652 O O . VAL A 1 80 ? -7.923 -19.565 13.368 1.00 80.56 80 VAL A O 1
ATOM 655 N N . PHE A 1 81 ? -7.872 -17.368 12.909 1.00 76.75 81 PHE A N 1
ATOM 656 C CA . PHE A 1 81 ? -7.548 -16.965 14.282 1.00 76.75 81 PHE A CA 1
ATOM 657 C C . PHE A 1 81 ? -8.779 -16.745 15.177 1.00 76.75 81 PHE A C 1
ATOM 659 O O . PHE A 1 81 ? -8.634 -16.755 16.395 1.00 76.75 81 PHE A O 1
ATOM 666 N N . GLN A 1 82 ? -9.988 -16.586 14.612 1.00 76.56 82 GLN A N 1
ATOM 667 C CA . GLN A 1 82 ? -11.250 -16.373 15.355 1.00 76.56 82 GLN A CA 1
ATOM 668 C C . GLN A 1 82 ? -11.201 -15.190 16.352 1.00 76.56 82 GLN A C 1
ATOM 670 O O . GLN A 1 82 ? -11.977 -15.127 17.309 1.00 76.56 82 GLN A O 1
ATOM 675 N N . ILE A 1 83 ? -10.313 -14.214 16.135 1.00 69.50 83 ILE A N 1
ATOM 676 C CA . ILE A 1 83 ? -10.164 -13.050 17.017 1.00 69.50 83 ILE A CA 1
ATOM 677 C C . ILE A 1 83 ? -11.137 -11.955 16.557 1.00 69.50 83 ILE A C 1
ATOM 679 O O . ILE A 1 83 ? -11.002 -11.402 15.470 1.00 69.50 83 ILE A O 1
ATOM 683 N N . LYS A 1 84 ? -12.126 -11.626 17.400 1.00 59.53 84 LYS A N 1
ATOM 684 C CA . LYS A 1 84 ? -13.160 -10.597 17.138 1.00 59.53 84 LYS A CA 1
ATOM 685 C C . LYS A 1 84 ? -12.767 -9.165 17.530 1.00 59.53 84 LYS A C 1
ATOM 687 O O . LYS A 1 84 ? -13.562 -8.248 17.337 1.00 59.53 84 LYS A O 1
ATOM 692 N N . TYR A 1 85 ? -11.584 -8.953 18.103 1.00 53.84 85 TYR A N 1
ATOM 693 C CA . TYR A 1 85 ? -11.175 -7.634 18.588 1.00 53.84 85 TYR A CA 1
ATOM 694 C C . TYR A 1 85 ? -10.702 -6.733 17.438 1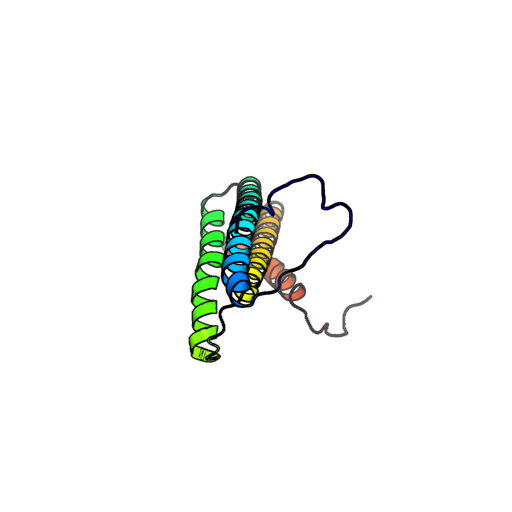.00 53.84 85 TYR A C 1
ATOM 696 O O . TYR A 1 85 ? -9.555 -6.801 17.007 1.00 53.84 85 TYR A O 1
ATOM 704 N N . PHE A 1 86 ? -11.600 -5.861 16.974 1.00 55.94 86 PHE A N 1
ATOM 705 C CA . PHE A 1 86 ? -11.296 -4.726 16.101 1.00 55.94 86 PHE A CA 1
ATOM 706 C C . PHE A 1 86 ? -10.946 -3.510 16.965 1.00 55.94 86 PHE A C 1
ATOM 708 O O . PHE A 1 86 ? -11.819 -2.907 17.581 1.00 55.94 86 PHE A O 1
ATOM 715 N N . SER A 1 87 ? -9.661 -3.176 17.038 1.00 60.41 87 SER A N 1
ATOM 716 C CA . SER A 1 87 ? -9.142 -2.008 17.761 1.00 60.41 87 SER A CA 1
ATOM 717 C C . SER A 1 87 ? -8.231 -1.186 16.840 1.00 60.41 87 SER A C 1
ATOM 719 O O . SER A 1 87 ? -7.917 -1.626 15.733 1.00 60.41 87 SER A O 1
ATOM 721 N N . THR A 1 88 ? -7.765 -0.023 17.302 1.00 59.75 88 THR A N 1
ATOM 722 C CA . THR A 1 88 ? -6.833 0.904 16.624 1.00 59.75 88 THR A CA 1
ATOM 723 C C . THR A 1 88 ? -5.602 0.212 16.013 1.00 59.75 88 THR A C 1
ATOM 725 O O . THR A 1 88 ? -5.057 0.673 15.013 1.00 59.75 88 THR A O 1
ATOM 728 N N . LEU A 1 89 ? -5.203 -0.947 16.554 1.00 62.25 89 LEU A N 1
ATOM 729 C CA . LEU A 1 89 ? -4.143 -1.805 16.010 1.00 62.25 89 LEU A CA 1
ATOM 730 C C . LEU A 1 89 ? -4.378 -2.231 14.552 1.00 62.25 89 LEU A C 1
ATOM 732 O O . LEU A 1 89 ? -3.409 -2.455 13.835 1.00 62.25 89 LEU A O 1
ATOM 736 N N . ASN A 1 90 ? -5.629 -2.318 14.091 1.00 73.69 90 ASN A N 1
ATOM 737 C CA . ASN A 1 90 ? -5.928 -2.699 12.711 1.00 73.69 90 ASN A CA 1
ATOM 738 C C . ASN A 1 90 ? -5.585 -1.565 11.728 1.00 73.69 90 ASN A C 1
ATOM 740 O O . ASN A 1 90 ? -4.961 -1.802 10.699 1.00 73.69 90 ASN A O 1
ATOM 744 N N . THR A 1 91 ? -5.880 -0.311 12.087 1.00 71.75 91 THR A N 1
ATOM 745 C CA . THR A 1 91 ? -5.478 0.862 11.291 1.00 71.75 91 THR A CA 1
ATOM 746 C C . THR A 1 91 ? -3.955 0.978 11.205 1.00 71.75 91 THR A C 1
ATOM 748 O O . THR A 1 91 ? -3.414 1.226 10.128 1.00 71.75 91 THR A O 1
ATOM 751 N N . LEU A 1 92 ? -3.248 0.725 12.313 1.00 77.31 92 LEU A N 1
ATOM 752 C CA . LEU A 1 92 ? -1.783 0.692 12.329 1.00 77.31 92 LEU A CA 1
ATOM 753 C C . LEU A 1 92 ? -1.229 -0.450 11.459 1.00 77.31 92 LEU A C 1
ATOM 755 O O . LEU A 1 92 ? -0.287 -0.246 10.699 1.00 77.31 92 LEU A O 1
ATOM 759 N N . ALA A 1 93 ? -1.821 -1.643 11.536 1.00 79.06 93 ALA A N 1
ATOM 760 C CA . ALA A 1 93 ? -1.406 -2.785 10.727 1.00 79.06 93 ALA A CA 1
ATOM 761 C C . ALA A 1 93 ? -1.587 -2.521 9.224 1.00 79.06 93 ALA A C 1
ATOM 763 O O . ALA A 1 93 ? -0.686 -2.819 8.442 1.00 79.06 93 ALA A O 1
ATOM 764 N N . LEU A 1 94 ? -2.703 -1.903 8.822 1.00 77.00 94 LEU A N 1
ATOM 765 C CA . LEU A 1 94 ? -2.932 -1.486 7.435 1.00 77.00 94 LEU A CA 1
ATOM 766 C C . LEU A 1 94 ? -1.863 -0.498 6.951 1.00 77.00 94 LEU A C 1
ATOM 768 O O . LEU A 1 94 ? -1.376 -0.628 5.830 1.00 77.00 94 LEU A O 1
ATOM 772 N N . PHE A 1 95 ? -1.458 0.443 7.808 1.00 77.75 95 PHE A N 1
ATOM 773 C CA . PHE A 1 95 ? -0.386 1.392 7.506 1.00 77.75 95 PHE A CA 1
ATOM 774 C C . PHE A 1 95 ? 0.956 0.679 7.277 1.00 77.75 95 PHE A C 1
ATOM 776 O O . PHE A 1 95 ? 1.648 0.960 6.302 1.00 77.75 95 PHE A O 1
ATOM 783 N N . ILE A 1 96 ? 1.304 -0.282 8.139 1.00 83.56 96 ILE A N 1
ATOM 784 C CA . ILE A 1 96 ? 2.553 -1.051 8.022 1.00 83.56 96 ILE A CA 1
ATOM 785 C C . ILE A 1 96 ? 2.566 -1.887 6.738 1.00 83.56 96 ILE A C 1
ATOM 787 O O . ILE A 1 96 ? 3.546 -1.861 5.997 1.00 83.56 96 ILE A O 1
ATOM 791 N N . VAL A 1 97 ? 1.480 -2.606 6.450 1.00 82.88 97 VAL A N 1
ATOM 792 C CA . VAL A 1 97 ? 1.388 -3.466 5.259 1.00 82.88 97 VAL A CA 1
ATOM 793 C C . VAL A 1 97 ? 1.497 -2.646 3.977 1.00 82.88 97 VAL A C 1
ATOM 795 O O . VAL A 1 97 ? 2.226 -3.028 3.063 1.00 82.88 97 VAL A O 1
ATOM 798 N N . ALA A 1 98 ? 0.816 -1.502 3.911 1.00 78.75 98 ALA A N 1
ATOM 799 C CA . ALA A 1 98 ? 0.892 -0.631 2.747 1.00 78.75 98 ALA A CA 1
ATOM 800 C C . ALA A 1 98 ? 2.287 0.007 2.578 1.00 78.75 98 ALA A C 1
ATOM 802 O O . ALA A 1 98 ? 2.713 0.215 1.444 1.00 78.75 98 ALA A O 1
ATOM 803 N N . ALA A 1 99 ? 3.015 0.276 3.671 1.00 80.12 99 ALA A N 1
ATOM 804 C CA . ALA A 1 99 ? 4.382 0.797 3.613 1.00 80.12 99 ALA A CA 1
ATOM 805 C C . ALA A 1 99 ? 5.358 -0.245 3.040 1.00 80.12 99 ALA A C 1
ATOM 807 O O . ALA A 1 99 ? 6.099 0.064 2.113 1.00 80.12 99 ALA A O 1
ATOM 808 N N . ILE A 1 100 ? 5.283 -1.493 3.515 1.00 85.00 100 ILE A N 1
ATOM 809 C CA . ILE A 1 100 ? 6.123 -2.594 3.013 1.00 85.00 100 ILE A CA 1
ATOM 810 C C . ILE A 1 100 ? 5.820 -2.882 1.534 1.00 85.00 100 ILE A C 1
ATOM 812 O O . ILE A 1 100 ? 6.738 -2.977 0.726 1.00 85.00 100 ILE A O 1
ATOM 816 N N . GLY A 1 101 ? 4.538 -2.943 1.151 1.00 82.12 101 GLY A N 1
ATOM 817 C CA . GLY A 1 101 ? 4.161 -3.181 -0.247 1.00 82.12 101 GLY A CA 1
ATOM 818 C C . GLY A 1 101 ? 4.644 -2.076 -1.196 1.00 82.12 101 GLY A C 1
ATOM 819 O O . GLY A 1 101 ? 5.086 -2.351 -2.310 1.00 82.12 101 GLY A O 1
ATOM 820 N N . ALA A 1 102 ? 4.619 -0.815 -0.754 1.00 79.50 102 ALA A N 1
ATOM 821 C CA . ALA A 1 102 ? 5.169 0.294 -1.530 1.00 79.50 102 ALA A CA 1
ATOM 822 C C . ALA A 1 102 ? 6.695 0.179 -1.717 1.00 79.50 102 ALA A C 1
ATOM 824 O O . ALA A 1 102 ? 7.189 0.430 -2.823 1.00 79.50 102 ALA A O 1
ATOM 825 N N . ASP A 1 103 ? 7.425 -0.226 -0.674 1.00 83.81 103 ASP A N 1
ATOM 826 C CA . ASP A 1 103 ? 8.876 -0.439 -0.724 1.00 83.81 103 ASP A CA 1
ATOM 827 C C . ASP A 1 103 ? 9.254 -1.557 -1.715 1.00 83.81 103 ASP A C 1
ATOM 829 O O . ASP A 1 103 ? 10.175 -1.386 -2.525 1.00 83.81 103 ASP A O 1
ATOM 833 N N . ASP A 1 104 ? 8.496 -2.658 -1.741 1.00 84.75 104 ASP A N 1
ATOM 834 C CA . ASP A 1 104 ? 8.732 -3.780 -2.657 1.00 84.75 104 ASP A CA 1
ATOM 835 C C . ASP A 1 104 ? 8.535 -3.377 -4.132 1.00 84.75 104 ASP A C 1
ATOM 837 O O . ASP A 1 104 ? 9.375 -3.676 -4.994 1.00 84.75 104 ASP A O 1
ATOM 841 N N . ILE A 1 105 ? 7.477 -2.616 -4.438 1.00 82.56 105 ILE A N 1
ATOM 842 C CA . ILE A 1 105 ? 7.212 -2.112 -5.797 1.00 82.56 105 ILE A CA 1
ATOM 843 C C . ILE A 1 105 ? 8.354 -1.204 -6.274 1.00 82.56 105 ILE A C 1
ATOM 845 O O . ILE A 1 105 ? 8.772 -1.277 -7.437 1.00 82.56 105 ILE A O 1
ATOM 849 N N . PHE A 1 106 ? 8.890 -0.360 -5.391 1.00 81.12 106 PHE A N 1
ATOM 850 C CA . PHE A 1 106 ? 10.011 0.514 -5.722 1.00 81.12 106 PHE A CA 1
ATOM 851 C C . PHE A 1 106 ? 11.289 -0.259 -6.038 1.00 81.12 106 PHE A C 1
ATOM 853 O O . PHE A 1 106 ? 11.938 0.036 -7.046 1.00 81.12 106 PHE A O 1
ATOM 860 N N . ILE A 1 107 ? 11.635 -1.256 -5.220 1.00 84.38 107 ILE A N 1
ATOM 861 C CA . ILE A 1 107 ? 12.818 -2.100 -5.438 1.00 84.38 107 ILE A CA 1
ATOM 862 C C . ILE A 1 107 ? 12.690 -2.859 -6.762 1.00 84.38 107 ILE A C 1
ATOM 864 O O . ILE A 1 107 ? 13.648 -2.913 -7.543 1.00 84.38 107 ILE A O 1
ATOM 868 N N . PHE A 1 108 ? 11.504 -3.404 -7.051 1.00 83.38 108 PHE A N 1
ATOM 869 C CA . PHE A 1 108 ? 11.250 -4.087 -8.317 1.00 83.38 108 PHE A CA 1
ATOM 870 C C . PHE A 1 108 ? 11.439 -3.155 -9.515 1.00 83.38 108 PHE A C 1
ATOM 872 O O . PHE A 1 108 ? 12.085 -3.514 -10.506 1.00 83.38 108 PHE A O 1
ATOM 879 N N . MET A 1 109 ? 10.929 -1.930 -9.406 1.00 81.88 109 MET A N 1
ATOM 880 C CA . MET A 1 109 ? 11.010 -0.947 -10.477 1.00 81.88 109 MET A CA 1
ATOM 881 C C . MET A 1 109 ? 12.400 -0.397 -10.723 1.00 81.88 109 MET A C 1
ATOM 883 O O . MET A 1 109 ? 12.778 -0.188 -11.881 1.00 81.88 109 MET A O 1
ATOM 887 N N . ASP A 1 110 ? 13.166 -0.179 -9.665 1.00 83.69 110 ASP A N 1
ATOM 888 C CA . ASP A 1 110 ? 14.547 0.252 -9.796 1.00 83.69 110 ASP A CA 1
ATOM 889 C C . ASP A 1 110 ? 15.394 -0.838 -10.472 1.00 83.69 110 ASP A C 1
ATOM 891 O O . ASP A 1 110 ? 16.094 -0.571 -11.451 1.00 83.69 110 ASP A O 1
ATOM 895 N N . ALA A 1 111 ? 15.228 -2.102 -10.067 1.00 84.88 111 ALA A N 1
ATOM 896 C CA . ALA A 1 111 ? 15.891 -3.231 -10.717 1.00 84.88 111 ALA A CA 1
ATOM 897 C C . ALA A 1 111 ? 15.464 -3.406 -12.186 1.00 84.88 111 ALA A C 1
ATOM 899 O O . ALA A 1 111 ? 16.303 -3.700 -13.045 1.00 84.88 111 ALA A O 1
ATOM 900 N N . TYR A 1 112 ? 14.184 -3.186 -12.501 1.00 83.38 112 TYR A N 1
ATOM 901 C CA . TYR A 1 112 ? 13.691 -3.231 -13.875 1.00 83.38 112 TYR A CA 1
ATOM 902 C C . TYR A 1 112 ? 14.330 -2.143 -14.744 1.00 83.38 112 TYR A C 1
ATOM 904 O O . TYR A 1 112 ? 14.813 -2.445 -15.837 1.00 83.38 112 TYR A O 1
ATOM 912 N N . LYS A 1 113 ? 14.438 -0.904 -14.252 1.00 83.19 113 LYS A N 1
ATOM 913 C CA . LYS A 1 113 ? 15.154 0.170 -14.960 1.00 83.19 113 LYS A CA 1
ATOM 914 C C . LYS A 1 113 ? 16.647 -0.129 -15.102 1.00 83.19 113 LYS A C 1
ATOM 916 O O . LYS A 1 113 ? 17.199 0.061 -16.182 1.00 83.19 113 LYS A O 1
ATOM 921 N N . GLN A 1 114 ? 17.296 -0.662 -14.063 1.00 83.69 114 GLN A N 1
ATOM 922 C CA . GLN A 1 114 ? 18.706 -1.078 -14.116 1.00 83.69 114 GLN A CA 1
ATOM 923 C C . GLN A 1 114 ? 18.961 -2.169 -15.169 1.00 83.69 114 GLN A C 1
ATOM 925 O O . GLN A 1 114 ? 20.008 -2.170 -15.825 1.00 83.69 114 GLN A O 1
ATOM 930 N N . SER A 1 115 ? 17.998 -3.072 -15.376 1.00 81.62 115 SER A N 1
ATOM 931 C CA . SER A 1 115 ? 18.105 -4.121 -16.395 1.00 81.62 115 SER A CA 1
ATOM 932 C C . SER A 1 115 ? 18.155 -3.567 -17.827 1.00 81.62 115 SER A C 1
ATOM 934 O O . SER A 1 115 ? 18.762 -4.187 -18.694 1.00 81.62 115 SER A O 1
ATOM 936 N N . GLN A 1 116 ? 17.603 -2.371 -18.079 1.00 78.62 116 GLN A N 1
ATOM 937 C CA . GLN A 1 116 ? 17.627 -1.738 -19.406 1.00 78.62 116 GLN A CA 1
ATOM 938 C C . GLN A 1 116 ? 19.016 -1.217 -19.804 1.00 78.62 116 GLN A C 1
ATOM 940 O O . GLN A 1 116 ? 19.267 -1.018 -20.988 1.00 78.62 116 GLN A O 1
ATOM 945 N N . TYR A 1 117 ? 19.923 -1.016 -18.843 1.00 79.69 117 TYR A N 1
ATOM 946 C CA . TYR A 1 117 ? 21.296 -0.573 -19.112 1.00 79.69 117 TYR A CA 1
ATOM 947 C C . TYR A 1 117 ? 22.259 -1.733 -19.413 1.00 79.69 117 TYR A C 1
ATOM 949 O O . TYR A 1 117 ? 23.381 -1.498 -19.857 1.00 79.69 117 TYR A O 1
ATOM 957 N N . HIS A 1 118 ? 21.838 -2.984 -19.201 1.00 76.00 118 HIS A N 1
ATOM 958 C CA . HIS A 1 118 ? 22.649 -4.169 -19.482 1.00 76.00 118 HIS A CA 1
ATOM 959 C C . HIS A 1 118 ? 22.383 -4.674 -20.905 1.00 76.00 118 HIS A C 1
ATOM 961 O O . HIS A 1 118 ? 21.499 -5.504 -21.109 1.00 76.00 118 HIS A O 1
ATOM 967 N N . LEU A 1 119 ? 23.166 -4.168 -21.872 1.00 62.75 119 LEU A N 1
ATOM 968 C CA . LEU A 1 119 ? 23.038 -4.427 -23.320 1.00 62.75 119 LEU A CA 1
ATOM 969 C C . LEU A 1 119 ? 22.939 -5.916 -23.710 1.00 62.75 119 LEU A C 1
ATOM 971 O O . LEU A 1 119 ? 22.199 -6.241 -24.635 1.00 62.75 119 LEU A O 1
ATOM 975 N N . ASP A 1 120 ? 23.586 -6.816 -22.964 1.00 65.00 120 ASP A N 1
ATOM 976 C CA . ASP A 1 120 ? 23.566 -8.269 -23.216 1.00 65.00 120 ASP A CA 1
ATOM 977 C C . ASP A 1 120 ? 22.211 -8.951 -22.945 1.00 65.00 120 ASP A C 1
ATOM 979 O O . ASP A 1 120 ? 21.981 -10.066 -23.406 1.00 65.00 120 ASP A O 1
ATOM 983 N N . ILE A 1 121 ? 21.303 -8.307 -22.201 1.00 65.75 121 ILE A N 1
ATOM 984 C CA . ILE A 1 121 ? 20.065 -8.920 -21.677 1.00 65.75 121 ILE A CA 1
ATOM 985 C C . ILE A 1 121 ? 18.811 -8.332 -22.365 1.00 65.75 121 ILE A C 1
ATOM 987 O O . ILE A 1 121 ? 17.683 -8.694 -22.038 1.00 65.75 121 ILE A O 1
ATOM 991 N N . LEU A 1 122 ? 18.970 -7.409 -23.327 1.00 63.75 122 LEU A N 1
ATOM 992 C CA . LEU A 1 122 ? 17.842 -6.738 -24.003 1.00 63.75 122 LEU A CA 1
ATOM 993 C C . LEU A 1 122 ? 17.247 -7.509 -25.184 1.00 63.75 122 LEU A C 1
ATOM 995 O O . LEU A 1 122 ? 16.204 -7.097 -25.692 1.00 63.75 122 LEU A O 1
ATOM 999 N N . THR A 1 123 ? 17.889 -8.583 -25.641 1.00 70.00 123 THR A N 1
ATOM 1000 C CA . THR A 1 123 ? 17.423 -9.362 -26.800 1.00 70.00 123 THR A CA 1
ATOM 1001 C C . THR A 1 123 ? 16.102 -10.073 -26.536 1.00 70.00 123 THR A C 1
ATOM 1003 O O . THR A 1 123 ? 15.347 -10.302 -27.479 1.00 70.00 123 THR A O 1
ATOM 1006 N N . ASP A 1 124 ? 15.799 -10.373 -25.272 1.00 80.81 124 ASP A N 1
ATOM 1007 C CA . ASP A 1 124 ? 14.606 -11.112 -24.892 1.00 80.81 124 ASP A CA 1
ATOM 1008 C C . ASP A 1 124 ? 13.981 -10.606 -23.577 1.00 80.81 124 ASP A C 1
ATOM 1010 O O . ASP A 1 124 ? 14.653 -10.370 -22.567 1.00 80.81 124 ASP A O 1
ATOM 1014 N N . LEU A 1 125 ? 12.657 -10.434 -23.598 1.00 81.44 125 LEU A N 1
ATOM 1015 C CA . LEU A 1 125 ? 11.886 -9.935 -22.460 1.00 81.44 125 LEU A CA 1
ATOM 1016 C C . LEU A 1 125 ? 11.821 -10.969 -21.334 1.00 81.44 125 LEU A C 1
ATOM 1018 O O . LEU A 1 125 ? 11.850 -10.588 -20.160 1.00 81.44 125 LEU A O 1
ATOM 1022 N N . GLU A 1 126 ? 11.738 -12.253 -21.682 1.00 84.75 126 GLU A N 1
ATOM 1023 C CA . GLU A 1 126 ? 11.649 -13.344 -20.711 1.00 84.75 126 GLU A CA 1
ATOM 1024 C C . GLU A 1 126 ? 12.940 -13.424 -19.887 1.00 84.75 126 GLU A C 1
ATOM 1026 O O . GLU A 1 126 ? 12.908 -13.397 -18.651 1.00 84.75 126 GLU A O 1
ATOM 1031 N N . THR A 1 127 ? 14.085 -13.373 -20.566 1.00 82.94 127 THR A N 1
ATOM 1032 C CA . THR A 1 127 ? 15.412 -13.329 -19.939 1.00 82.94 127 THR A CA 1
ATOM 1033 C C . THR A 1 127 ? 15.583 -12.101 -19.034 1.00 82.94 127 THR A C 1
ATOM 1035 O O . THR A 1 127 ? 16.093 -12.215 -17.912 1.00 82.94 127 THR A O 1
ATOM 1038 N N . ARG A 1 128 ? 15.094 -10.927 -19.462 1.00 83.12 128 ARG A N 1
ATOM 1039 C CA . ARG A 1 128 ? 15.128 -9.699 -18.650 1.00 83.12 128 ARG A CA 1
ATOM 1040 C C . ARG A 1 128 ? 14.280 -9.816 -17.383 1.00 83.12 128 ARG A C 1
ATOM 1042 O O . ARG A 1 128 ? 14.755 -9.481 -16.298 1.00 83.12 128 ARG A O 1
ATOM 1049 N N . MET A 1 129 ? 13.045 -10.301 -17.504 1.00 83.25 129 MET A N 1
ATOM 1050 C CA . MET A 1 129 ? 12.141 -10.476 -16.361 1.00 83.25 129 MET A CA 1
ATOM 1051 C C . MET A 1 129 ? 12.683 -11.511 -15.371 1.00 83.25 129 MET A C 1
ATOM 1053 O O . MET A 1 129 ? 12.634 -11.272 -14.166 1.00 83.25 129 MET A O 1
ATOM 1057 N N . SER A 1 130 ? 13.276 -12.604 -15.859 1.00 86.31 130 SER A N 1
ATOM 1058 C CA . SER A 1 130 ? 13.929 -13.617 -15.020 1.00 86.31 130 SER A CA 1
ATOM 1059 C C . SER A 1 130 ? 15.087 -13.034 -14.199 1.00 86.31 130 SER A C 1
ATOM 1061 O O . SER A 1 130 ? 15.195 -13.278 -12.992 1.00 86.31 130 SER A O 1
ATOM 1063 N N . TRP A 1 131 ? 15.922 -12.190 -14.817 1.00 85.94 131 TRP A N 1
ATOM 1064 C CA . TRP A 1 131 ? 17.020 -11.520 -14.119 1.00 85.94 131 TRP A CA 1
ATOM 1065 C C . TRP A 1 131 ? 16.520 -10.557 -13.035 1.00 85.94 131 TRP A C 1
ATOM 1067 O O . TRP A 1 131 ? 17.003 -10.601 -11.900 1.00 85.94 131 TRP A O 1
ATOM 1077 N N . VAL A 1 132 ? 15.526 -9.723 -13.363 1.00 87.75 132 VAL A N 1
ATOM 1078 C CA . VAL A 1 132 ? 14.927 -8.770 -12.414 1.00 87.75 132 VAL A CA 1
ATOM 1079 C C . VAL A 1 132 ? 14.284 -9.518 -11.252 1.00 87.75 132 VAL A C 1
ATOM 1081 O O . VAL A 1 132 ? 14.547 -9.179 -10.100 1.00 87.75 132 VAL A O 1
ATOM 1084 N N . TYR A 1 133 ? 13.509 -10.568 -11.528 1.00 86.69 133 TYR A N 1
ATOM 1085 C CA . TYR A 1 133 ? 12.815 -11.353 -10.507 1.00 86.69 133 TYR A CA 1
ATOM 1086 C C . TYR A 1 133 ? 13.790 -12.042 -9.549 1.00 86.69 133 TYR A C 1
ATOM 1088 O O . TYR A 1 133 ? 13.624 -11.967 -8.334 1.00 86.69 133 TYR A O 1
ATOM 1096 N N . ARG A 1 134 ? 14.868 -12.647 -10.065 1.00 85.12 134 ARG A N 1
ATOM 1097 C CA . ARG A 1 134 ? 15.877 -13.291 -9.211 1.00 85.12 134 ARG A CA 1
ATOM 1098 C C . ARG A 1 134 ? 16.615 -12.281 -8.332 1.00 85.12 134 ARG A C 1
ATOM 1100 O O . ARG A 1 134 ? 16.861 -12.559 -7.164 1.00 85.12 134 ARG A O 1
ATOM 1107 N N . ARG A 1 135 ? 16.948 -11.106 -8.872 1.00 85.81 135 ARG A N 1
ATOM 1108 C CA . ARG A 1 135 ? 17.652 -10.052 -8.127 1.00 85.81 135 ARG A CA 1
ATOM 1109 C C . ARG A 1 135 ? 16.772 -9.415 -7.051 1.00 85.81 135 ARG A C 1
ATOM 1111 O O . ARG A 1 135 ? 17.216 -9.244 -5.919 1.00 85.81 135 ARG A O 1
ATOM 1118 N N . THR A 1 136 ? 15.542 -9.065 -7.410 1.00 88.75 136 THR A N 1
ATOM 1119 C CA . THR A 1 136 ? 14.578 -8.411 -6.511 1.00 88.75 136 THR A CA 1
ATOM 1120 C C . THR A 1 136 ? 14.089 -9.374 -5.442 1.00 88.75 136 THR A C 1
ATOM 1122 O O . THR A 1 136 ? 14.126 -9.021 -4.272 1.00 88.75 136 THR A O 1
ATOM 1125 N N . GLY A 1 137 ? 13.778 -10.621 -5.806 1.00 85.44 137 GLY A N 1
ATOM 1126 C CA . GLY A 1 137 ? 13.354 -11.653 -4.862 1.00 85.44 137 GLY A CA 1
ATOM 1127 C C . GLY A 1 137 ? 14.397 -11.958 -3.784 1.00 85.44 137 GLY A C 1
ATOM 1128 O O . GLY A 1 137 ? 14.040 -12.087 -2.619 1.00 85.44 137 GLY A O 1
ATOM 1129 N N . THR A 1 138 ? 15.693 -12.014 -4.120 1.00 83.44 138 THR A N 1
ATOM 1130 C CA . THR A 1 138 ? 16.749 -12.189 -3.101 1.00 83.44 138 THR A CA 1
ATOM 1131 C C . THR A 1 138 ? 16.901 -10.959 -2.203 1.00 83.44 138 THR A C 1
ATOM 1133 O O . THR A 1 138 ? 17.131 -11.113 -1.007 1.00 83.44 138 THR A O 1
ATOM 1136 N N . ALA A 1 139 ? 16.750 -9.748 -2.748 1.00 82.69 139 ALA A N 1
ATOM 1137 C CA . ALA A 1 139 ? 16.801 -8.521 -1.955 1.00 82.69 139 ALA A CA 1
ATOM 1138 C C . ALA A 1 139 ? 15.587 -8.394 -1.017 1.00 82.69 139 ALA A C 1
ATOM 1140 O O . ALA A 1 139 ? 15.760 -8.131 0.162 1.00 82.69 139 ALA A O 1
ATOM 1141 N N . MET A 1 140 ? 14.373 -8.663 -1.493 1.00 86.38 140 MET A N 1
ATOM 1142 C CA . MET A 1 140 ? 13.155 -8.657 -0.669 1.00 86.38 140 MET A CA 1
ATOM 1143 C C . MET A 1 140 ? 13.169 -9.776 0.383 1.00 86.38 140 MET A C 1
ATOM 1145 O O . MET A 1 140 ? 12.689 -9.617 1.500 1.00 86.38 140 MET A O 1
ATOM 1149 N N . ALA A 1 141 ? 13.778 -10.922 0.070 1.00 81.00 141 ALA A N 1
ATOM 1150 C CA . ALA A 1 141 ? 13.960 -11.985 1.053 1.0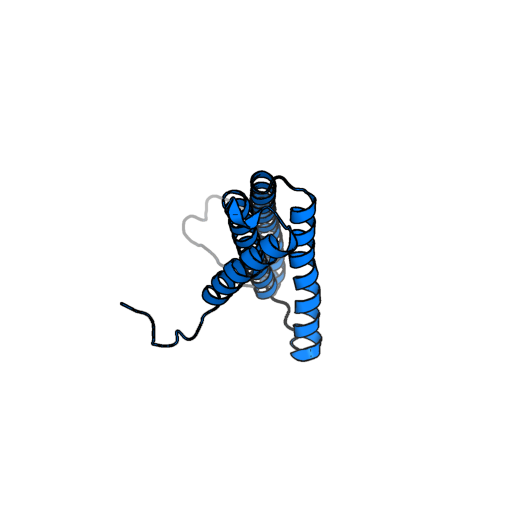0 81.00 141 ALA A CA 1
ATOM 1151 C C . ALA A 1 141 ? 14.961 -11.615 2.160 1.00 81.00 141 ALA A C 1
ATOM 1153 O O . ALA A 1 141 ? 14.883 -12.197 3.236 1.00 81.00 141 ALA A O 1
ATOM 1154 N N . ILE A 1 142 ? 15.902 -10.689 1.914 1.00 77.94 142 ILE A N 1
ATOM 1155 C CA . ILE A 1 142 ? 16.866 -10.250 2.936 1.00 77.94 142 ILE A CA 1
ATOM 1156 C C . ILE A 1 142 ? 16.288 -9.184 3.871 1.00 77.94 142 ILE A C 1
ATOM 1158 O O . ILE A 1 142 ? 16.766 -9.035 4.995 1.00 77.94 142 ILE A O 1
ATOM 1162 N N . THR A 1 143 ? 15.288 -8.427 3.408 1.00 71.81 143 THR A N 1
ATOM 1163 C CA . THR A 1 143 ? 14.623 -7.388 4.205 1.00 71.81 143 THR A CA 1
ATOM 1164 C C . THR A 1 143 ? 13.654 -7.993 5.219 1.00 71.81 143 THR A C 1
ATOM 1166 O O . THR A 1 143 ? 13.517 -7.454 6.317 1.00 71.81 143 THR A O 1
ATOM 1169 N N . LEU A 1 144 ? 13.047 -9.148 4.917 1.00 63.22 144 LEU A N 1
ATOM 1170 C CA . LEU A 1 144 ? 12.400 -9.985 5.929 1.00 63.22 144 LEU A CA 1
ATOM 1171 C C . LEU A 1 144 ? 13.470 -10.776 6.691 1.00 63.22 144 LEU A C 1
ATOM 1173 O O . LEU A 1 144 ? 14.282 -11.420 6.040 1.00 63.22 144 LEU A O 1
ATOM 1177 N N . PRO A 1 145 ? 13.474 -10.777 8.038 1.00 50.38 145 PRO A N 1
ATOM 1178 C CA . PRO A 1 145 ? 14.597 -11.240 8.853 1.00 50.38 145 PRO A CA 1
ATOM 1179 C C . PRO A 1 145 ? 15.074 -12.633 8.419 1.00 50.38 145 PRO A C 1
ATOM 1181 O O . PRO A 1 145 ? 14.408 -13.629 8.719 1.00 50.38 145 PRO A O 1
ATOM 1184 N N . PRO A 1 146 ? 16.231 -12.737 7.743 1.00 54.88 146 PRO A N 1
ATOM 1185 C CA . PRO A 1 146 ? 16.795 -14.017 7.405 1.00 54.88 146 PRO A CA 1
ATOM 1186 C C . PRO A 1 146 ? 17.729 -14.415 8.545 1.00 54.88 146 PRO A C 1
ATOM 1188 O O . PRO A 1 146 ? 18.604 -13.662 8.977 1.00 54.88 146 PRO A O 1
ATOM 1191 N N . HIS A 1 147 ? 17.565 -15.641 9.023 1.00 56.62 147 HIS A N 1
ATOM 1192 C CA . HIS A 1 147 ? 18.643 -16.353 9.685 1.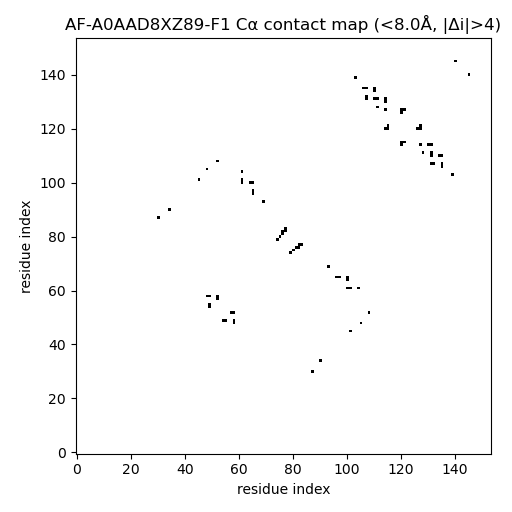00 56.62 147 HIS A CA 1
ATOM 1193 C C . HIS A 1 147 ? 19.834 -16.371 8.717 1.00 56.62 147 HIS A C 1
ATOM 1195 O O . HIS A 1 147 ? 19.852 -17.157 7.772 1.00 56.62 147 HIS A O 1
ATOM 1201 N N . VAL A 1 148 ? 20.792 -15.465 8.919 1.00 57.53 148 VAL A N 1
ATOM 1202 C CA . VAL A 1 148 ? 22.034 -15.384 8.147 1.00 57.53 148 VAL A CA 1
ATOM 1203 C C . VAL A 1 148 ? 22.725 -16.749 8.241 1.00 57.53 148 VAL A C 1
ATOM 1205 O O . VAL A 1 148 ? 23.137 -17.130 9.339 1.00 57.53 148 VAL A O 1
ATOM 1208 N N . PRO A 1 149 ? 22.852 -17.530 7.152 1.00 59.19 149 PRO A N 1
ATOM 1209 C CA . PRO A 1 149 ? 23.741 -18.676 7.180 1.00 59.19 149 PRO A CA 1
ATOM 1210 C C . PRO A 1 149 ? 25.184 -18.156 7.325 1.00 59.19 149 PRO A C 1
ATOM 1212 O O . PRO A 1 149 ? 25.587 -17.243 6.595 1.00 59.19 149 PRO A O 1
ATOM 1215 N N . PRO A 1 150 ? 25.972 -18.698 8.269 1.00 54.88 150 PRO A N 1
ATOM 1216 C CA . PRO A 1 150 ? 27.327 -18.241 8.535 1.00 54.88 150 PRO A CA 1
ATOM 1217 C C . PRO A 1 150 ? 28.258 -18.772 7.445 1.00 54.88 150 PRO A C 1
ATOM 1219 O O . PRO A 1 150 ? 28.904 -19.800 7.623 1.00 54.88 150 PRO A O 1
ATOM 1222 N N . SER A 1 151 ? 28.313 -18.120 6.286 1.00 57.19 151 SER A N 1
ATOM 1223 C CA . SER A 1 151 ? 29.303 -18.515 5.273 1.00 57.19 151 SER A CA 1
ATOM 1224 C C . SER A 1 151 ? 29.789 -17.423 4.326 1.00 57.19 151 SER A C 1
ATOM 1226 O O . SER A 1 151 ? 30.579 -17.735 3.442 1.00 57.19 151 SER A O 1
ATOM 1228 N N . CYS A 1 152 ? 29.415 -16.152 4.493 1.00 48.44 152 CYS A N 1
ATOM 1229 C CA . CYS A 1 152 ? 29.983 -15.084 3.662 1.00 48.44 152 CYS A CA 1
ATOM 1230 C C . CYS A 1 152 ? 30.235 -13.798 4.459 1.00 48.44 152 CYS A C 1
ATOM 1232 O O . CYS A 1 152 ? 29.442 -12.862 4.416 1.00 48.44 152 CYS A O 1
ATOM 1234 N N . VAL A 1 153 ? 31.372 -13.748 5.149 1.00 44.03 153 VAL A N 1
ATOM 1235 C CA . VAL A 1 153 ? 32.113 -12.505 5.405 1.00 44.03 153 VAL A CA 1
ATOM 1236 C C . VAL A 1 153 ? 33.550 -12.787 4.934 1.00 44.03 153 VAL A C 1
ATOM 1238 O O . VAL A 1 153 ? 34.041 -13.873 5.254 1.00 44.03 153 VAL A O 1
ATOM 1241 N N . PRO A 1 154 ? 34.165 -11.918 4.106 1.00 53.16 154 PRO A N 1
ATOM 1242 C CA . PRO A 1 154 ? 35.533 -12.103 3.613 1.00 53.16 154 PRO A CA 1
ATOM 1243 C C . PRO A 1 154 ? 36.582 -12.081 4.730 1.00 53.16 154 PRO A C 1
ATOM 1245 O O . PRO A 1 154 ? 36.338 -11.419 5.765 1.00 53.16 154 PRO A O 1
#